Protein AF-A0AAF3J3J7-F1 (afdb_monomer)

Nearest PDB structures (foldseek):
  7wkk-assembly1_m  TM=9.388E-01  e=7.118E-08  Xenopus laevis
  7eye-assembly1_A  TM=9.135E-01  e=1.010E-07  Recombinant vesicular stomatitis Indiana virus rVSV-G/GFP
  7r5j-assembly1_D0  TM=8.425E-01  e=3.646E-07  Homo sapiens
  7woo-assembly1_C  TM=9.335E-01  e=5.036E-06  Saccharomyces cerevisiae
  8tj5-assembly1_0  TM=8.004E-01  e=3.548E-06  Saccharomyces cerevisiae

Solvent-accessible surface area (backbone atoms only — not comparable to full-atom values): 10214 Å² total; per-residue (Å²): 143,75,79,74,56,61,66,53,52,51,52,51,50,52,51,52,60,68,69,60,50,60,70,62,65,53,55,74,68,87,54,69,86,69,94,72,86,61,83,82,77,57,78,85,59,84,86,72,77,94,85,82,84,71,80,77,60,67,73,57,54,51,55,61,70,76,42,100,59,62,65,54,71,54,75,42,76,94,76,48,30,32,38,40,32,53,36,37,34,40,39,35,27,30,58,84,81,71,41,75,77,45,77,47,69,93,45,92,42,44,57,73,50,75,49,82,41,76,61,62,86,89,75,60,62,90,84,51,72,47,22,56,45,77,42,55,60,71,78,80,73,91,67,91,66,90,74,81,85,88,82,49,85,51,86,122

InterPro domains:
  IPR004870 Nucleoporin, Nup155-like [PTHR10350] (35-137)
  IPR014908 Nucleoporin, Nup133/Nup155-like, N-terminal [PF08801] (48-137)

Organism: NCBI:txid2138241

Radius of gyration: 24.31 Å; Cα contacts (8 Å, |Δi|>4): 155; chains: 1; bounding box: 52×39×72 Å

Mean predicted aligned error: 13.92 Å

Secondary structure (DSSP, 8-state):
--SSHHHHHHHHHHHHHHHT-HHHHHHTTSS-----S-TTTSTT--S-------PPPHHHHHHHHH----EEEEEEGGGTEEEEEETTEEEEEETTTTEEEEEE----SPEEEEEEEPPPTTTS-TT---EEEEEE-----S--------------

Foldseek 3Di:
DPPPVVVVVVVVVVVCVVVPPPPCVCPVPVDRPDPDDDPVRVPPDCPDDDPDDFDQDPVVVVVVVVDPFDKDWDDDVVVQKIWMFTQQKIWIARRVVNHDTDIDRPGDFGWDDKDKDADDPPPDDPQQGIWIDTDGPPPDPDDDDPDDDDTDGDRD

Sequence (156 aa):
MASSAIPSVSLQLEHLRETADLGTRMTQSGTVGVSGLGDRYYARGREFELLKTVPIPLELQQQMQQTRSRFEMGLFPEIAHAWVTIDCDIFMWNYETNDDLAYFDGIQNTIVKISLARPKTGVFQAHVHWVLVVATDAKSRSSLKPCSKLTWKMRL

pLDDT: mean 75.78, std 18.64, range [32.28, 95.94]

Structure (mmCIF, N/CA/C/O backbone):
data_AF-A0AAF3J3J7-F1
#
_entry.id   AF-A0AAF3J3J7-F1
#
loop_
_atom_site.group_PDB
_atom_site.id
_atom_site.type_symbol
_atom_site.label_atom_id
_atom_site.label_alt_id
_atom_site.label_comp_id
_atom_site.label_asym_id
_atom_site.label_entity_id
_atom_site.label_seq_id
_atom_site.pdbx_PDB_ins_code
_atom_site.Cartn_x
_atom_site.Cartn_y
_atom_site.Cartn_z
_atom_site.occupancy
_atom_site.B_iso_or_equiv
_atom_site.auth_seq_id
_atom_site.auth_comp_id
_atom_site.auth_asym_id
_atom_site.auth_atom_id
_atom_site.pdbx_PDB_model_num
ATOM 1 N N . MET A 1 1 ? 23.054 -9.551 -50.160 1.00 48.72 1 MET A N 1
ATOM 2 C CA . MET A 1 1 ? 23.905 -9.489 -48.948 1.00 48.72 1 MET A CA 1
ATOM 3 C C . MET A 1 1 ? 23.059 -9.414 -47.661 1.00 48.72 1 MET A C 1
ATOM 5 O O . MET A 1 1 ? 23.325 -8.577 -46.818 1.00 48.72 1 MET A O 1
ATOM 9 N N . ALA A 1 2 ? 22.045 -10.278 -47.483 1.00 51.66 2 ALA A N 1
ATOM 10 C CA . ALA A 1 2 ? 21.162 -10.256 -46.297 1.00 51.66 2 ALA A CA 1
ATOM 11 C C . ALA A 1 2 ? 21.160 -11.576 -45.490 1.00 51.66 2 ALA A C 1
ATOM 13 O O . ALA A 1 2 ? 20.534 -11.661 -44.442 1.00 51.66 2 ALA A O 1
ATOM 14 N N . SER A 1 3 ? 21.881 -12.609 -45.949 1.00 56.72 3 SER A N 1
ATOM 15 C CA . SER A 1 3 ? 21.816 -13.962 -45.367 1.00 56.72 3 SER A CA 1
ATOM 16 C C . SER A 1 3 ? 22.764 -14.200 -44.182 1.00 56.72 3 SER A C 1
ATOM 18 O O . SER A 1 3 ? 22.644 -15.217 -43.509 1.00 56.72 3 SER A O 1
ATOM 20 N N . SER A 1 4 ? 23.711 -13.291 -43.922 1.00 60.75 4 SER A N 1
ATOM 21 C CA . SER A 1 4 ? 24.746 -13.464 -42.885 1.00 60.75 4 SER A CA 1
ATOM 22 C C . SER A 1 4 ? 24.314 -12.988 -41.494 1.00 60.75 4 SER A C 1
ATOM 24 O O . SER A 1 4 ? 24.961 -13.334 -40.510 1.00 60.75 4 SER A O 1
ATOM 26 N N . ALA 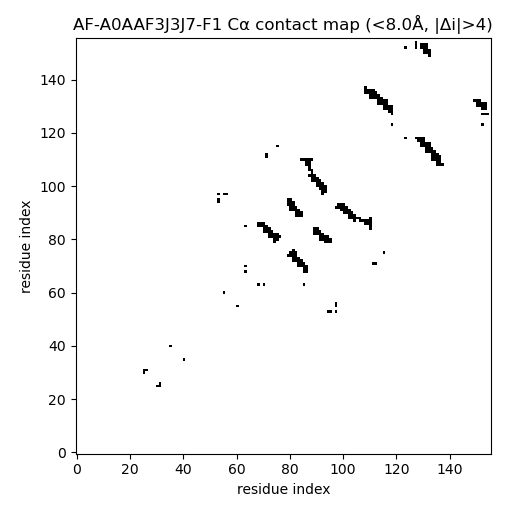A 1 5 ? 23.253 -12.182 -41.396 1.00 62.75 5 ALA A N 1
ATOM 27 C CA . ALA A 1 5 ? 22.834 -11.579 -40.131 1.00 62.75 5 ALA A CA 1
ATOM 28 C C . ALA A 1 5 ? 22.021 -12.547 -39.253 1.00 62.75 5 ALA A C 1
ATOM 30 O O . ALA A 1 5 ? 22.179 -12.542 -38.037 1.00 62.75 5 ALA A O 1
ATOM 31 N N . ILE A 1 6 ? 21.201 -13.414 -39.860 1.00 69.94 6 ILE A N 1
ATOM 32 C CA . ILE A 1 6 ? 20.319 -14.342 -39.132 1.00 69.94 6 ILE A CA 1
ATOM 33 C C . ILE A 1 6 ? 21.106 -15.326 -38.244 1.00 69.94 6 ILE A C 1
ATOM 35 O O . ILE A 1 6 ? 20.785 -15.392 -37.058 1.00 69.94 6 ILE A O 1
ATOM 39 N N . PRO A 1 7 ? 22.168 -16.008 -38.730 1.00 77.62 7 PRO A N 1
ATOM 40 C CA . PRO A 1 7 ? 22.952 -16.911 -37.882 1.00 77.62 7 PRO A CA 1
ATOM 41 C C . PRO A 1 7 ? 23.689 -16.183 -36.749 1.00 77.62 7 PRO A C 1
ATOM 43 O O . PRO A 1 7 ? 23.881 -16.732 -35.669 1.00 77.62 7 PRO A O 1
ATOM 46 N N . SER A 1 8 ? 24.092 -14.930 -36.978 1.00 78.00 8 SER A N 1
ATOM 47 C CA . SER A 1 8 ? 24.805 -14.137 -35.973 1.00 78.00 8 SER A CA 1
ATOM 48 C C . SER A 1 8 ? 23.876 -13.681 -34.845 1.00 78.00 8 SER A C 1
ATOM 50 O O . SER A 1 8 ? 24.265 -13.706 -33.681 1.00 78.00 8 SER A O 1
ATOM 52 N N . VAL A 1 9 ? 22.637 -13.302 -35.175 1.00 83.94 9 VAL A N 1
ATOM 53 C CA . VAL A 1 9 ? 21.621 -12.917 -34.185 1.00 83.94 9 VAL A CA 1
ATOM 54 C C . VAL A 1 9 ? 21.176 -14.122 -33.356 1.00 83.94 9 VAL A C 1
ATOM 56 O O . VAL A 1 9 ? 21.023 -13.990 -32.144 1.00 83.94 9 VAL A O 1
ATOM 59 N N . SER A 1 10 ? 21.009 -15.300 -33.968 1.00 80.12 10 SER A N 1
ATOM 60 C CA . SER A 1 10 ? 20.639 -16.515 -33.229 1.00 80.12 10 SER A CA 1
ATOM 61 C C . SER A 1 10 ? 21.721 -16.942 -32.239 1.00 80.12 10 SER A C 1
ATOM 63 O O . SER A 1 10 ? 21.397 -17.206 -31.085 1.00 80.12 10 SER A O 1
ATOM 65 N N . LEU A 1 11 ? 22.998 -16.908 -32.638 1.00 84.06 11 LEU A N 1
ATOM 66 C CA . LEU A 1 11 ? 24.116 -17.206 -31.733 1.00 84.06 11 LEU A CA 1
ATOM 67 C C . LEU A 1 11 ? 24.189 -16.214 -30.566 1.00 84.06 11 LEU A C 1
ATOM 69 O O . LEU A 1 11 ? 24.442 -16.597 -29.426 1.00 84.06 11 LEU A O 1
ATOM 73 N N . GLN A 1 12 ? 23.926 -14.934 -30.831 1.00 83.38 12 GLN A N 1
ATOM 74 C CA . GLN A 1 12 ? 23.914 -13.914 -29.788 1.00 83.38 12 GLN A CA 1
ATOM 75 C C . GLN A 1 12 ? 22.742 -14.103 -28.812 1.00 83.38 12 GLN A C 1
ATOM 77 O O . GLN A 1 12 ? 22.904 -13.888 -27.613 1.00 83.38 12 GLN A O 1
ATOM 82 N N . LEU A 1 13 ? 21.576 -14.543 -29.293 1.00 83.38 13 LEU A N 1
ATOM 83 C CA . LEU A 1 13 ? 20.420 -14.847 -28.447 1.00 83.38 13 LEU A CA 1
ATOM 84 C C . LEU A 1 13 ? 20.662 -16.084 -27.569 1.00 83.38 13 LEU A C 1
ATOM 86 O O . LEU A 1 13 ? 20.299 -16.079 -26.394 1.00 83.38 13 LEU A O 1
ATOM 90 N N . GLU A 1 14 ? 21.293 -17.122 -28.121 1.00 84.12 14 GLU A N 1
ATOM 91 C CA . GLU A 1 14 ? 21.693 -18.319 -27.373 1.00 84.12 14 GLU A CA 1
ATOM 92 C C . GLU A 1 14 ? 22.704 -17.965 -26.278 1.00 84.12 14 GLU A C 1
ATOM 94 O O . GLU A 1 14 ? 22.492 -18.311 -25.116 1.00 84.12 14 GLU A O 1
ATOM 99 N N . HIS A 1 15 ? 23.709 -17.149 -26.599 1.00 81.75 15 HIS A N 1
ATOM 100 C CA . HIS A 1 15 ? 24.672 -16.652 -25.617 1.00 81.75 15 HIS A CA 1
ATOM 101 C C . HIS A 1 15 ? 24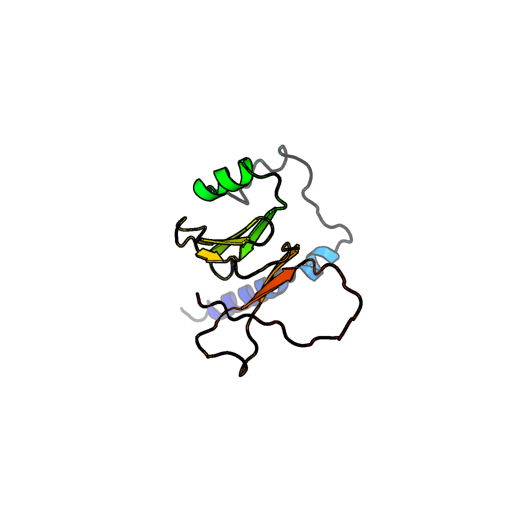.019 -15.814 -24.501 1.00 81.75 15 HIS A C 1
ATOM 103 O O . HIS A 1 15 ? 24.347 -15.960 -23.320 1.00 81.75 15 HIS A O 1
ATOM 109 N N . LEU A 1 16 ? 23.059 -14.946 -24.839 1.00 79.62 16 LEU A N 1
ATOM 110 C CA . LEU A 1 16 ? 22.303 -14.178 -23.841 1.00 79.62 16 LEU A CA 1
ATOM 111 C C . LEU A 1 16 ? 21.442 -15.082 -22.954 1.00 79.62 16 LEU A C 1
ATOM 113 O O . LEU A 1 16 ? 21.337 -14.844 -21.754 1.00 79.62 16 LEU A O 1
ATOM 117 N N . ARG A 1 17 ? 20.853 -16.142 -23.515 1.00 78.38 17 ARG A N 1
ATOM 118 C CA . ARG A 1 17 ? 20.072 -17.121 -22.751 1.00 78.38 17 ARG A CA 1
ATOM 119 C C . ARG A 1 17 ? 20.944 -17.901 -21.767 1.00 78.38 17 ARG A C 1
ATOM 121 O O . ARG A 1 17 ? 20.515 -18.126 -20.640 1.00 78.38 17 ARG A O 1
ATOM 128 N N . GLU A 1 18 ? 22.148 -18.287 -22.174 1.00 76.12 18 GLU A N 1
ATOM 129 C CA . GLU A 1 18 ? 23.106 -19.003 -21.322 1.00 76.12 18 GLU A CA 1
ATOM 130 C C . GLU A 1 18 ? 23.654 -18.122 -20.190 1.00 76.12 18 GLU A C 1
ATOM 132 O O . GLU A 1 18 ? 23.831 -18.584 -19.065 1.00 76.12 18 GLU A O 1
ATOM 137 N N . THR A 1 19 ? 23.878 -16.833 -20.455 1.00 70.25 19 THR A N 1
ATOM 138 C CA . THR A 1 19 ? 24.419 -15.884 -19.463 1.00 70.25 19 THR A CA 1
ATOM 139 C C . THR A 1 19 ? 23.368 -15.303 -18.508 1.00 70.25 19 THR A C 1
ATOM 141 O O . THR A 1 19 ? 23.736 -14.684 -17.499 1.00 70.25 19 THR A O 1
ATOM 144 N N . ALA A 1 20 ? 22.078 -15.518 -18.793 1.00 69.31 20 ALA A N 1
ATOM 145 C CA . ALA A 1 20 ? 20.947 -15.004 -18.020 1.00 69.31 20 ALA A CA 1
ATOM 146 C C . ALA A 1 20 ? 20.6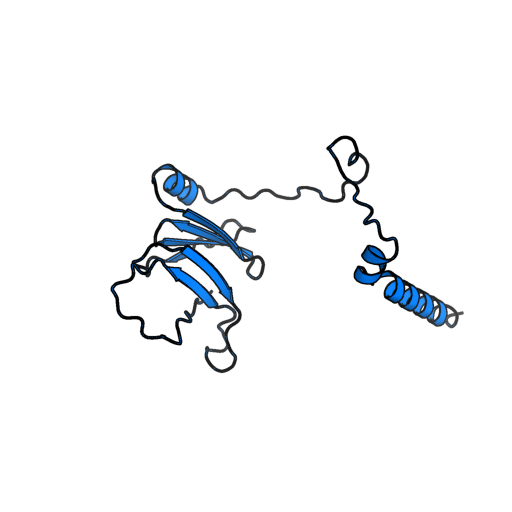15 -15.808 -16.749 1.00 69.31 20 ALA A C 1
ATOM 148 O O . ALA A 1 20 ? 19.884 -15.298 -15.898 1.00 69.31 20 ALA A O 1
ATOM 149 N N . ASP A 1 21 ? 21.125 -17.036 -16.587 1.00 77.44 21 ASP A N 1
ATOM 150 C CA . ASP A 1 21 ? 20.844 -17.829 -15.385 1.00 77.44 21 ASP A CA 1
ATOM 151 C C . ASP A 1 21 ? 21.633 -17.322 -14.168 1.00 77.44 21 ASP A C 1
ATOM 153 O O . ASP A 1 21 ? 22.793 -17.670 -13.926 1.00 77.44 21 ASP A O 1
ATOM 157 N N . LEU A 1 22 ? 20.969 -16.483 -13.376 1.00 72.31 22 LEU A N 1
ATOM 158 C CA . LEU A 1 22 ? 21.530 -15.893 -12.167 1.00 72.31 22 LEU A CA 1
ATOM 159 C C . LEU A 1 22 ? 21.837 -16.945 -11.087 1.00 72.31 22 LEU A C 1
ATOM 161 O O . LEU A 1 22 ? 22.796 -16.775 -10.334 1.00 72.31 22 LEU A O 1
ATOM 165 N N . GLY A 1 23 ? 21.067 -18.037 -11.021 1.00 71.50 23 GLY A N 1
ATOM 166 C CA . GLY A 1 23 ? 21.210 -19.070 -9.990 1.00 71.50 23 GLY A CA 1
ATOM 167 C C . GLY A 1 23 ? 22.525 -19.833 -10.116 1.00 71.50 23 GLY A C 1
ATOM 168 O O . GLY A 1 23 ? 23.286 -19.945 -9.152 1.00 71.50 23 GLY A O 1
ATOM 169 N N . THR A 1 24 ? 22.848 -20.288 -11.325 1.00 69.69 24 THR A N 1
ATOM 170 C CA . THR A 1 24 ? 24.135 -20.934 -11.615 1.00 69.69 24 THR A CA 1
ATOM 171 C C . THR A 1 24 ? 25.309 -19.969 -11.412 1.00 69.69 24 THR A C 1
ATOM 173 O O . THR A 1 24 ? 26.331 -20.343 -10.838 1.00 69.69 24 THR A O 1
ATOM 176 N N . ARG A 1 25 ? 25.159 -18.690 -11.784 1.00 67.44 25 ARG A N 1
ATOM 177 C CA . ARG A 1 25 ? 26.221 -17.678 -11.624 1.00 67.44 25 ARG A CA 1
ATOM 178 C C . ARG A 1 25 ? 26.513 -17.304 -10.174 1.00 67.44 25 ARG A C 1
ATOM 180 O O . ARG A 1 25 ? 27.666 -17.048 -9.842 1.00 67.44 25 ARG A O 1
ATOM 187 N N . MET A 1 26 ? 25.501 -17.281 -9.311 1.00 63.44 26 MET A N 1
ATOM 188 C CA . MET A 1 26 ? 25.698 -17.024 -7.880 1.00 63.44 26 MET A CA 1
ATOM 189 C C . MET A 1 26 ? 26.353 -18.206 -7.153 1.00 63.44 26 MET A C 1
ATOM 191 O O . MET A 1 26 ? 26.972 -18.011 -6.110 1.00 63.44 26 MET A O 1
ATOM 195 N N . THR A 1 27 ? 26.231 -19.423 -7.689 1.00 65.94 27 THR A N 1
ATOM 196 C CA . THR A 1 27 ? 26.669 -20.660 -7.022 1.00 65.94 27 THR A CA 1
ATOM 197 C C . THR A 1 27 ? 27.990 -21.224 -7.560 1.00 65.94 27 THR A C 1
ATOM 199 O O . THR A 1 27 ? 28.677 -21.936 -6.829 1.00 65.94 27 THR A O 1
ATOM 202 N N . GLN A 1 28 ? 28.403 -20.871 -8.786 1.00 56.75 28 GLN A N 1
ATOM 203 C CA . GLN A 1 28 ? 29.537 -21.494 -9.493 1.00 56.75 28 GLN A CA 1
ATOM 204 C C . GLN A 1 28 ? 30.937 -21.274 -8.893 1.00 56.75 28 GLN A C 1
ATOM 206 O O . GLN A 1 28 ? 31.872 -21.933 -9.337 1.00 56.75 28 GLN A O 1
ATOM 211 N N . SER A 1 29 ? 31.114 -20.414 -7.884 1.00 54.09 29 SER A N 1
ATOM 212 C CA . SER A 1 29 ? 32.441 -20.183 -7.285 1.00 54.09 29 SER A CA 1
ATOM 213 C C . SER A 1 29 ? 32.501 -20.329 -5.762 1.00 54.09 29 SER A C 1
ATOM 215 O O . SER A 1 29 ? 33.529 -20.000 -5.175 1.00 54.09 29 SER A O 1
ATOM 217 N N . GLY A 1 30 ? 31.434 -20.778 -5.085 1.00 51.56 30 GLY A N 1
ATOM 218 C CA . GLY A 1 30 ? 31.408 -20.894 -3.612 1.00 51.56 30 GLY A CA 1
ATOM 219 C C . GLY A 1 30 ? 31.582 -19.568 -2.845 1.00 51.56 30 GLY A C 1
ATOM 220 O O . GLY A 1 30 ? 31.467 -19.532 -1.624 1.00 51.56 30 GLY A O 1
ATOM 221 N N . THR A 1 31 ? 31.815 -18.471 -3.559 1.00 53.81 31 THR A N 1
ATOM 222 C CA . THR A 1 31 ? 31.895 -17.099 -3.084 1.00 53.81 31 THR A CA 1
ATOM 223 C C . THR A 1 31 ? 30.931 -16.266 -3.914 1.00 53.81 31 THR A C 1
ATOM 225 O O . THR A 1 31 ? 31.113 -16.062 -5.113 1.00 53.81 31 THR A O 1
ATOM 228 N N . VAL A 1 32 ? 29.883 -15.763 -3.267 1.00 54.50 32 VAL A N 1
ATOM 229 C CA . VAL A 1 32 ? 29.138 -14.622 -3.796 1.00 54.50 32 VAL A CA 1
ATOM 230 C C . VAL A 1 32 ? 30.083 -13.428 -3.756 1.00 54.50 32 VAL A C 1
ATOM 232 O O . VAL A 1 32 ? 30.535 -13.029 -2.683 1.00 54.50 32 VAL A O 1
ATOM 235 N N . GLY A 1 33 ? 30.416 -12.878 -4.922 1.00 55.72 33 GLY A N 1
ATOM 236 C CA . GLY A 1 33 ? 31.081 -11.586 -5.010 1.00 55.72 33 GLY A CA 1
ATOM 237 C C . GLY A 1 33 ? 30.137 -10.524 -4.462 1.00 55.72 33 GLY A C 1
ATOM 238 O O . GLY A 1 33 ? 29.315 -9.988 -5.195 1.00 55.72 33 GLY A O 1
ATOM 239 N N . VAL A 1 34 ? 30.203 -10.264 -3.159 1.00 54.78 34 VAL A N 1
ATOM 240 C CA . VAL A 1 34 ? 29.488 -9.146 -2.553 1.00 54.78 34 VAL A CA 1
ATOM 241 C C . VAL A 1 34 ? 30.339 -7.911 -2.794 1.00 54.78 34 VAL A C 1
ATOM 243 O O . VAL A 1 34 ? 31.379 -7.724 -2.165 1.00 54.78 34 VAL A O 1
ATOM 246 N N . SER A 1 35 ? 29.904 -7.048 -3.702 1.00 56.62 35 SER A N 1
ATOM 247 C CA . SER A 1 35 ? 30.352 -5.661 -3.731 1.00 56.62 35 SER A CA 1
ATOM 248 C C . SER A 1 35 ? 29.749 -4.936 -2.518 1.00 56.62 35 SER A C 1
ATOM 250 O O . SER A 1 35 ? 28.671 -4.360 -2.580 1.00 56.62 35 SER A O 1
ATOM 252 N N . GLY A 1 36 ? 30.425 -5.029 -1.373 1.00 50.41 36 GLY A N 1
ATOM 253 C CA . GLY A 1 36 ? 30.168 -4.270 -0.143 1.00 50.41 36 GLY A CA 1
ATOM 254 C C . GLY A 1 36 ? 31.525 -3.862 0.440 1.00 50.41 36 GLY A C 1
ATOM 255 O O . GLY A 1 36 ? 32.496 -4.588 0.291 1.00 50.41 36 GLY A O 1
ATOM 256 N N . LEU A 1 37 ? 31.735 -2.714 1.073 1.00 49.09 37 LEU A N 1
ATOM 257 C CA . LEU A 1 37 ? 30.909 -2.049 2.068 1.00 49.09 37 LEU A CA 1
ATOM 258 C C . LEU A 1 37 ? 31.268 -0.550 2.079 1.00 49.09 37 LEU A C 1
ATOM 260 O O . LEU A 1 37 ? 32.411 -0.187 2.357 1.00 49.09 37 LEU A O 1
ATOM 264 N N . GLY A 1 38 ? 30.289 0.319 1.824 1.00 52.34 38 GLY A N 1
ATOM 265 C CA . GLY A 1 38 ? 30.374 1.753 2.118 1.00 52.34 38 GLY A CA 1
ATOM 266 C C . GLY A 1 38 ? 30.493 2.693 0.914 1.00 52.34 38 GLY A C 1
ATOM 267 O O . GLY A 1 38 ? 30.988 2.335 -0.157 1.00 52.34 38 GLY A O 1
ATOM 268 N N . ASP A 1 39 ? 30.075 3.940 1.145 1.00 55.03 39 ASP A N 1
ATOM 269 C CA . ASP A 1 39 ? 29.944 5.030 0.162 1.00 55.03 39 ASP A CA 1
ATOM 270 C C . ASP A 1 39 ? 31.223 5.347 -0.633 1.00 55.03 39 ASP A C 1
ATOM 272 O O . ASP A 1 39 ? 31.169 5.989 -1.679 1.00 55.03 39 ASP A O 1
ATOM 276 N N . ARG A 1 40 ? 32.392 4.877 -0.179 1.00 53.03 40 ARG A N 1
ATOM 277 C CA . ARG A 1 40 ? 33.673 5.073 -0.876 1.00 53.03 40 ARG A CA 1
ATOM 278 C C . ARG A 1 40 ? 33.854 4.204 -2.122 1.00 53.03 40 ARG A C 1
ATOM 280 O O . ARG A 1 40 ? 34.649 4.582 -2.977 1.00 53.03 40 ARG A O 1
ATOM 287 N N . TYR A 1 41 ? 33.144 3.082 -2.248 1.00 51.25 41 TYR A N 1
ATOM 288 C CA . TYR A 1 41 ? 33.349 2.123 -3.347 1.00 51.25 41 TYR A CA 1
ATOM 289 C C . TYR A 1 41 ? 32.202 2.081 -4.373 1.00 51.25 41 TYR A C 1
ATOM 291 O O . TYR A 1 41 ? 32.375 1.497 -5.437 1.00 51.25 41 TYR A O 1
ATOM 299 N N . TYR A 1 42 ? 31.085 2.779 -4.124 1.00 55.41 42 TYR A N 1
ATOM 300 C CA . TYR A 1 42 ? 30.014 3.019 -5.113 1.00 55.41 42 TYR A CA 1
ATOM 301 C C . TYR A 1 42 ? 30.293 4.215 -6.041 1.00 55.41 42 TYR A C 1
ATOM 303 O O . TYR A 1 42 ? 29.520 4.528 -6.948 1.00 55.41 42 TYR A O 1
ATOM 311 N N . ALA A 1 43 ? 31.417 4.903 -5.845 1.00 51.81 43 ALA A N 1
ATOM 312 C CA . ALA A 1 43 ? 31.756 6.130 -6.550 1.00 51.81 43 ALA A CA 1
ATOM 313 C C . ALA A 1 43 ? 32.296 5.882 -7.970 1.00 51.81 43 ALA A C 1
ATOM 315 O O . ALA A 1 43 ? 33.393 6.341 -8.278 1.00 51.81 43 ALA A O 1
ATOM 316 N N . ARG A 1 44 ? 31.562 5.159 -8.834 1.00 50.34 44 ARG A N 1
ATOM 317 C CA . ARG A 1 44 ? 31.679 5.259 -10.312 1.00 50.34 44 ARG A CA 1
ATOM 318 C C . ARG A 1 44 ? 30.673 4.438 -11.129 1.00 50.34 44 ARG A C 1
ATOM 320 O O . ARG A 1 44 ? 30.940 4.107 -12.278 1.00 50.34 44 ARG A O 1
ATOM 327 N N . GLY A 1 45 ? 29.488 4.185 -10.593 1.00 54.78 45 GLY A N 1
ATOM 328 C CA . GLY A 1 45 ? 28.345 3.760 -11.394 1.00 54.78 45 GLY A CA 1
ATOM 329 C C . GLY A 1 45 ? 27.092 4.233 -10.689 1.00 54.78 45 GLY A C 1
ATOM 330 O O . GLY A 1 45 ? 26.789 3.740 -9.610 1.00 54.78 45 GLY A O 1
ATOM 331 N N . ARG A 1 46 ? 26.384 5.228 -11.234 1.00 58.75 46 ARG A N 1
ATOM 332 C CA . ARG A 1 46 ? 25.029 5.519 -10.750 1.00 58.75 46 ARG A CA 1
ATOM 333 C C . ARG A 1 46 ? 24.143 4.363 -11.210 1.00 58.75 46 ARG A C 1
ATOM 335 O O . ARG A 1 46 ? 23.556 4.436 -12.279 1.00 58.75 46 ARG A O 1
ATOM 342 N N . GLU A 1 47 ? 24.122 3.272 -10.453 1.00 69.44 47 GLU A N 1
ATOM 343 C CA . GLU A 1 47 ? 23.222 2.143 -10.724 1.00 69.44 47 GLU A CA 1
ATOM 344 C C . GLU A 1 47 ? 21.766 2.531 -10.438 1.00 69.44 47 GLU A C 1
ATOM 346 O O . GLU A 1 47 ? 20.851 2.038 -11.091 1.00 69.44 47 GLU A O 1
ATOM 351 N N . PHE A 1 48 ? 21.560 3.491 -9.530 1.00 71.31 48 PHE A N 1
ATOM 352 C CA . PHE A 1 48 ? 20.265 4.085 -9.233 1.00 71.31 48 PHE A CA 1
ATOM 353 C C . PHE A 1 48 ? 20.384 5.607 -9.149 1.00 71.31 48 PHE A C 1
ATOM 355 O O . PHE A 1 48 ? 21.347 6.146 -8.599 1.00 71.31 48 PHE A O 1
ATOM 362 N N . GLU A 1 49 ? 19.384 6.302 -9.681 1.00 79.69 49 GLU A N 1
ATOM 363 C CA . GLU A 1 49 ? 19.227 7.747 -9.563 1.00 79.69 49 GLU A CA 1
ATOM 364 C C . GLU A 1 49 ? 17.858 8.044 -8.951 1.00 79.69 49 GLU A C 1
ATOM 366 O O . GLU A 1 49 ? 16.843 7.479 -9.363 1.00 79.69 49 GLU A O 1
ATOM 371 N N . LEU A 1 50 ? 17.825 8.914 -7.938 1.00 84.31 50 LEU A N 1
ATOM 372 C CA . LEU A 1 50 ? 16.570 9.382 -7.362 1.00 84.31 50 LEU A CA 1
ATOM 373 C C . LEU A 1 50 ? 15.898 10.327 -8.360 1.00 84.31 50 LEU A C 1
ATOM 375 O O . LEU A 1 50 ? 16.311 11.474 -8.504 1.00 84.31 50 LEU A O 1
ATOM 379 N N . LEU A 1 51 ? 14.856 9.842 -9.033 1.00 88.31 51 LEU A N 1
ATOM 380 C CA . LEU A 1 51 ? 14.139 10.632 -10.037 1.00 88.31 51 LEU A CA 1
ATOM 381 C C . LEU A 1 51 ? 13.065 11.537 -9.426 1.00 88.31 51 LEU A C 1
ATOM 383 O O . LEU A 1 51 ? 12.869 12.660 -9.885 1.00 88.31 51 LEU A O 1
ATOM 387 N N . LYS A 1 52 ? 12.336 11.051 -8.414 1.00 86.06 52 LYS A N 1
ATOM 388 C CA . LYS A 1 52 ? 11.178 11.754 -7.852 1.00 86.06 52 LYS A CA 1
ATOM 389 C C . LYS A 1 52 ? 10.967 11.392 -6.387 1.00 86.06 52 LYS A C 1
ATOM 391 O O . LYS A 1 52 ? 11.032 10.223 -6.019 1.00 86.06 52 LYS A O 1
ATOM 396 N N . THR A 1 53 ? 10.621 12.400 -5.594 1.00 89.56 53 THR A N 1
ATOM 397 C CA . THR A 1 53 ? 10.129 12.248 -4.222 1.00 89.56 53 THR A CA 1
ATOM 398 C C . THR A 1 53 ? 8.738 12.855 -4.159 1.00 89.56 53 THR A C 1
ATOM 400 O O . THR A 1 53 ? 8.564 14.023 -4.504 1.00 89.56 53 THR A O 1
ATOM 403 N N . VAL A 1 54 ? 7.749 12.074 -3.732 1.00 88.81 54 VAL A N 1
ATOM 404 C CA . VAL A 1 54 ? 6.374 12.550 -3.547 1.00 88.81 54 VAL A CA 1
ATOM 405 C C . VAL A 1 54 ? 6.065 12.563 -2.053 1.00 88.81 54 VAL A C 1
ATOM 407 O O . VAL A 1 54 ? 6.188 11.516 -1.415 1.00 88.81 54 VAL A O 1
ATOM 410 N N . PRO A 1 55 ? 5.711 13.722 -1.469 1.00 89.69 55 PRO A N 1
ATOM 411 C CA . PRO A 1 55 ? 5.345 13.784 -0.064 1.00 89.69 55 PRO A CA 1
ATOM 412 C C . PRO A 1 55 ? 3.977 13.134 0.173 1.00 89.69 55 PRO A C 1
ATOM 414 O O . PRO A 1 55 ? 3.112 13.115 -0.701 1.00 89.69 55 PRO A O 1
ATOM 417 N N . ILE A 1 56 ? 3.766 12.634 1.389 1.00 88.44 56 ILE A N 1
ATOM 418 C CA . ILE A 1 56 ? 2.440 12.205 1.853 1.00 88.44 56 ILE A CA 1
ATOM 419 C C . ILE A 1 56 ? 1.521 13.444 1.889 1.00 88.44 56 ILE A C 1
ATOM 421 O O . ILE A 1 56 ? 2.008 14.500 2.307 1.00 88.44 56 ILE A O 1
ATOM 425 N N . PRO A 1 57 ? 0.237 13.345 1.493 1.00 89.25 57 PRO A N 1
ATOM 426 C CA . PRO A 1 57 ? -0.726 14.444 1.598 1.00 89.25 57 PRO A CA 1
ATOM 427 C C . PRO A 1 57 ? -0.719 15.111 2.981 1.00 89.25 57 PRO A C 1
ATOM 429 O O . PRO A 1 57 ? -0.612 14.436 4.012 1.00 89.25 57 PRO A O 1
ATOM 432 N N . LEU A 1 58 ? -0.790 16.444 3.010 1.00 87.44 58 LEU A N 1
ATOM 433 C CA . LEU A 1 58 ? -0.593 17.234 4.231 1.00 87.44 58 LEU A CA 1
ATOM 434 C C . LEU A 1 58 ? -1.671 16.941 5.282 1.00 87.44 58 LEU A C 1
ATOM 436 O O . LEU A 1 58 ? -1.383 16.916 6.478 1.00 87.44 58 LEU A O 1
ATOM 440 N N . GLU A 1 59 ? -2.888 16.670 4.828 1.00 84.06 59 GLU A N 1
ATOM 441 C CA . GLU A 1 59 ? -4.046 16.313 5.644 1.00 84.06 59 GLU A CA 1
ATOM 442 C C . GLU A 1 59 ? -3.744 15.065 6.485 1.00 84.06 59 GLU A C 1
ATOM 444 O O . GLU A 1 59 ? -3.972 15.044 7.696 1.00 84.06 59 GLU A O 1
ATOM 449 N N . LEU A 1 60 ? -3.123 14.056 5.866 1.00 86.00 60 LEU A N 1
ATOM 450 C CA . LEU A 1 60 ? -2.719 12.826 6.544 1.00 86.00 60 LEU A CA 1
ATOM 451 C C . LEU A 1 60 ? -1.532 13.061 7.475 1.00 86.00 60 LEU A C 1
ATOM 453 O O . LEU A 1 60 ? -1.517 12.540 8.589 1.00 86.00 60 LEU A O 1
ATOM 457 N N . GLN A 1 61 ? -0.555 13.878 7.062 1.00 87.00 61 GLN A N 1
ATOM 458 C CA . GLN A 1 61 ? 0.587 14.208 7.920 1.00 87.00 61 GLN A CA 1
ATOM 459 C C . GLN A 1 61 ? 0.140 14.838 9.242 1.00 87.00 61 GLN A C 1
ATOM 461 O O . GLN A 1 61 ? 0.664 14.483 10.297 1.00 87.00 61 GLN A O 1
ATOM 466 N N . GLN A 1 62 ? -0.839 15.744 9.202 1.00 84.81 62 GLN A N 1
ATOM 467 C CA . GLN A 1 62 ? -1.379 16.378 10.404 1.00 84.81 62 GLN A CA 1
ATOM 468 C C . GLN A 1 62 ? -2.079 15.360 11.308 1.00 84.81 62 GLN A C 1
ATOM 470 O O . GLN A 1 62 ? -1.803 15.324 12.508 1.00 84.81 62 GLN A O 1
ATOM 475 N N . GLN A 1 63 ? -2.916 14.487 10.743 1.00 81.00 63 GLN A N 1
ATOM 476 C CA . GLN A 1 63 ? -3.631 13.463 11.509 1.00 81.00 63 GLN A CA 1
ATOM 477 C C . GLN A 1 63 ? -2.671 12.459 12.172 1.00 81.00 63 GLN A C 1
ATOM 479 O O . GLN A 1 63 ? -2.848 12.098 13.340 1.00 81.00 63 GLN A O 1
ATOM 484 N N . MET A 1 64 ? -1.604 12.075 11.463 1.00 83.06 64 MET A N 1
ATOM 485 C CA . MET A 1 64 ? -0.525 11.230 11.987 1.00 83.06 64 MET A CA 1
ATOM 486 C C . MET A 1 64 ? 0.267 11.905 13.118 1.00 83.06 64 MET A C 1
ATOM 488 O O . MET A 1 64 ? 0.723 11.223 14.031 1.00 83.06 64 MET A O 1
ATOM 492 N N . GLN A 1 65 ? 0.444 13.231 13.079 1.00 81.69 65 GLN A N 1
ATOM 493 C CA . GLN A 1 65 ? 1.169 13.982 14.115 1.00 81.69 65 GLN A CA 1
ATOM 494 C C . GLN A 1 65 ? 0.323 14.257 15.362 1.00 81.69 65 GLN A C 1
ATOM 496 O O . GLN A 1 65 ? 0.855 14.310 16.471 1.00 81.69 65 GLN A O 1
ATOM 501 N N . GLN A 1 66 ? -0.982 14.463 15.191 1.00 70.44 66 GLN A N 1
ATOM 502 C CA . GLN A 1 66 ? -1.888 14.831 16.281 1.00 70.44 66 GLN A CA 1
ATOM 503 C C . GLN A 1 66 ? -2.271 13.644 17.172 1.00 70.44 66 GLN A C 1
ATOM 505 O O . GLN A 1 66 ? -2.623 13.843 18.337 1.00 70.44 66 GLN A O 1
ATOM 510 N N . THR A 1 67 ? -2.178 12.414 16.662 1.00 61.91 67 THR A N 1
ATOM 511 C CA . THR A 1 67 ? -2.781 11.245 17.311 1.00 61.91 67 THR A CA 1
ATOM 512 C C . THR A 1 67 ? -1.718 10.242 17.760 1.00 61.91 67 THR A C 1
ATOM 514 O O . THR A 1 67 ? -0.872 9.826 16.976 1.00 61.91 67 THR A O 1
ATOM 517 N N . ARG A 1 68 ? -1.766 9.789 19.025 1.00 62.78 68 ARG A N 1
ATOM 518 C CA . ARG A 1 68 ? -0.976 8.637 19.521 1.00 62.78 68 ARG A CA 1
ATOM 519 C C . ARG A 1 68 ? -1.595 7.311 19.052 1.00 62.78 68 ARG A C 1
ATOM 521 O O . ARG A 1 68 ? -1.850 6.424 19.864 1.00 62.78 68 ARG A O 1
ATOM 528 N N . SER A 1 69 ? -1.884 7.216 17.763 1.00 70.56 69 SER A N 1
ATOM 529 C CA . SER A 1 69 ? -2.533 6.062 17.146 1.00 70.56 69 SER A CA 1
ATOM 530 C C . SER A 1 69 ? -1.512 5.073 16.623 1.00 70.56 69 SER A C 1
ATOM 532 O O . SER A 1 69 ? -0.375 5.430 16.296 1.00 70.56 69 SER A O 1
ATOM 534 N N . ARG A 1 70 ? -1.925 3.811 16.508 1.00 80.12 70 ARG A N 1
ATOM 535 C CA . ARG A 1 70 ? -1.134 2.828 15.775 1.00 80.12 70 ARG A CA 1
ATOM 536 C C . ARG A 1 70 ? -1.387 3.058 14.291 1.00 80.12 70 ARG A C 1
ATOM 538 O O . ARG A 1 70 ? -2.525 2.962 13.844 1.00 80.12 70 ARG A O 1
ATOM 545 N N . PHE A 1 71 ? -0.329 3.339 13.538 1.00 85.75 71 PHE A N 1
ATOM 546 C CA . PHE A 1 71 ? -0.415 3.461 12.089 1.00 85.75 71 PHE A CA 1
ATOM 547 C C . PHE A 1 71 ? 0.516 2.477 11.388 1.00 85.75 71 PHE A C 1
ATOM 549 O O . PHE A 1 71 ? 1.617 2.184 11.850 1.00 85.75 71 PHE A O 1
ATOM 556 N N . GLU A 1 72 ? 0.052 1.968 10.256 1.00 90.44 72 GLU A N 1
ATOM 557 C CA . GLU A 1 72 ? 0.840 1.194 9.299 1.00 90.44 72 GLU A CA 1
ATOM 558 C C . GLU A 1 72 ? 0.639 1.815 7.924 1.00 90.44 72 GLU A C 1
ATOM 560 O O . GLU A 1 72 ? -0.452 2.293 7.611 1.00 90.44 72 GLU A O 1
ATOM 565 N N . MET A 1 73 ? 1.677 1.798 7.100 1.00 92.75 73 MET A N 1
ATOM 566 C CA . MET A 1 73 ? 1.647 2.365 5.758 1.00 92.75 73 MET A CA 1
ATOM 567 C C . MET A 1 73 ? 2.381 1.463 4.780 1.00 92.75 73 MET A C 1
ATOM 569 O O . MET A 1 73 ? 3.248 0.673 5.165 1.00 92.75 73 MET A O 1
ATOM 573 N N . GLY A 1 74 ? 2.057 1.603 3.505 1.00 94.25 74 GLY A N 1
ATOM 574 C CA . GLY A 1 74 ? 2.703 0.840 2.455 1.00 94.25 74 GLY A CA 1
ATOM 575 C C . GLY A 1 74 ? 2.277 1.290 1.071 1.00 94.25 74 GLY A C 1
ATOM 576 O O . GLY A 1 74 ? 1.592 2.296 0.893 1.00 94.25 74 GLY A O 1
ATOM 577 N N . LEU A 1 75 ? 2.718 0.519 0.084 1.00 95.25 75 LEU A N 1
ATOM 578 C CA . LEU A 1 75 ? 2.439 0.760 -1.322 1.00 95.25 75 LEU A CA 1
ATOM 579 C C . LEU A 1 75 ? 1.745 -0.457 -1.923 1.00 95.25 75 LEU A C 1
ATOM 581 O O . LEU A 1 75 ? 2.017 -1.594 -1.534 1.00 95.25 75 LEU A O 1
ATOM 585 N N . PHE A 1 76 ? 0.903 -0.194 -2.912 1.00 95.94 76 PHE A N 1
ATOM 586 C CA . PHE A 1 76 ? 0.401 -1.162 -3.876 1.00 95.94 76 PHE A CA 1
ATOM 587 C C . PHE A 1 76 ? 0.858 -0.731 -5.273 1.00 95.94 76 PHE A C 1
ATOM 589 O O . PHE A 1 76 ? 0.111 -0.054 -5.991 1.00 95.94 76 PHE A O 1
ATOM 596 N N . PRO A 1 77 ? 2.102 -1.079 -5.661 1.00 93.31 77 PRO A N 1
ATOM 597 C CA . PRO A 1 77 ? 2.661 -0.693 -6.953 1.00 93.31 77 PRO A CA 1
ATOM 598 C C . PRO A 1 77 ? 1.821 -1.179 -8.137 1.00 93.31 77 PRO A C 1
ATOM 600 O O . PRO A 1 77 ? 1.798 -0.538 -9.180 1.00 93.31 77 PRO A O 1
ATOM 603 N N . GLU A 1 78 ? 1.087 -2.282 -7.978 1.00 92.56 78 GLU A N 1
ATOM 604 C CA . GLU A 1 78 ? 0.237 -2.869 -9.018 1.00 92.56 78 GLU A CA 1
ATOM 605 C C . GLU A 1 78 ? -0.927 -1.967 -9.439 1.00 92.56 78 GLU A C 1
ATOM 607 O O . GLU A 1 78 ? -1.483 -2.155 -10.521 1.00 92.56 78 GLU A O 1
ATOM 612 N N . ILE A 1 79 ? -1.303 -1.013 -8.586 1.00 93.69 79 ILE A N 1
ATOM 613 C CA . ILE A 1 79 ? -2.352 -0.026 -8.855 1.00 93.69 79 ILE A CA 1
ATOM 614 C C . ILE A 1 79 ? -1.841 1.413 -8.742 1.00 93.69 79 ILE A C 1
ATOM 616 O O . ILE A 1 79 ? -2.650 2.323 -8.826 1.00 93.69 79 ILE A O 1
ATOM 620 N N . ALA A 1 80 ? -0.537 1.637 -8.546 1.00 94.81 80 ALA A N 1
ATOM 621 C CA . ALA A 1 80 ? 0.056 2.962 -8.319 1.00 94.81 80 ALA A CA 1
ATOM 622 C C . ALA A 1 80 ? -0.523 3.737 -7.111 1.00 94.81 80 ALA A C 1
ATOM 624 O O . ALA A 1 80 ? -0.537 4.968 -7.091 1.00 94.81 80 ALA A O 1
ATOM 625 N N . HIS A 1 81 ? -0.985 3.023 -6.078 1.00 94.69 81 HIS A N 1
ATOM 626 C CA . HIS A 1 81 ? -1.542 3.643 -4.872 1.00 94.69 81 HIS A CA 1
ATOM 627 C C . HIS A 1 81 ? -0.670 3.416 -3.642 1.00 94.69 81 HIS A C 1
ATOM 629 O O . HIS A 1 81 ? -0.055 2.363 -3.461 1.00 94.69 81 HIS A O 1
ATOM 635 N N . ALA A 1 82 ? -0.638 4.418 -2.774 1.00 95.81 82 ALA A N 1
ATOM 636 C CA . ALA A 1 82 ? -0.097 4.342 -1.430 1.00 95.81 82 ALA A CA 1
ATOM 637 C C . ALA A 1 82 ? -1.254 4.281 -0.443 1.00 95.81 82 ALA A 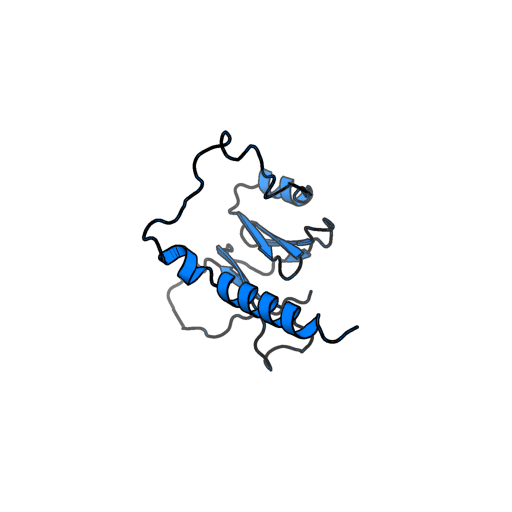C 1
ATOM 639 O O . ALA A 1 82 ? -2.338 4.795 -0.713 1.00 95.81 82 ALA A O 1
ATOM 640 N N . TRP A 1 83 ? -1.026 3.648 0.699 1.00 94.94 83 TRP A N 1
ATOM 641 C CA . TRP A 1 83 ? -2.028 3.530 1.744 1.00 94.94 83 TRP A CA 1
ATOM 642 C C . TRP A 1 83 ? -1.425 3.814 3.112 1.00 94.94 83 TRP A C 1
ATOM 644 O O . TRP A 1 83 ? -0.248 3.545 3.373 1.00 94.94 83 TRP A O 1
ATOM 654 N N . VAL A 1 84 ? -2.263 4.329 4.002 1.00 93.81 84 VAL A N 1
ATOM 655 C CA . VAL A 1 84 ? -1.984 4.438 5.429 1.00 93.81 84 VAL A CA 1
ATOM 656 C C . VAL A 1 84 ? -3.219 4.013 6.204 1.00 93.81 84 VAL A C 1
ATOM 658 O O . VAL A 1 84 ? -4.354 4.253 5.803 1.00 93.81 84 VAL A O 1
ATOM 661 N N . THR A 1 85 ? -2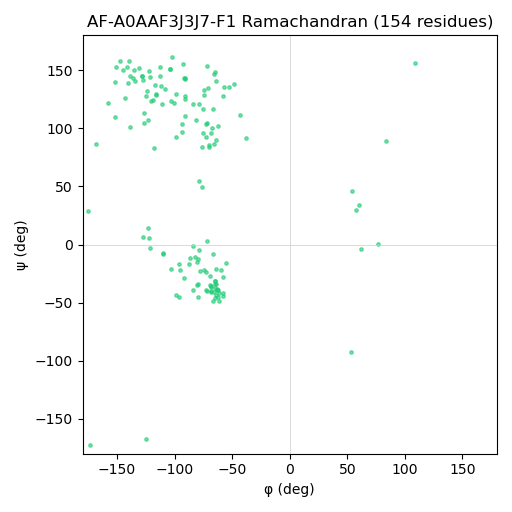.981 3.343 7.317 1.00 92.44 85 THR A N 1
ATOM 662 C CA . THR A 1 85 ? -4.003 2.979 8.289 1.00 92.44 85 THR A CA 1
ATOM 663 C C . THR A 1 85 ? -3.762 3.764 9.553 1.00 92.44 85 THR A C 1
ATOM 665 O O . THR A 1 85 ? -2.614 3.882 9.977 1.00 92.44 85 THR A O 1
ATOM 668 N N . ILE A 1 86 ? -4.819 4.296 10.149 1.00 90.81 86 ILE A N 1
ATOM 669 C CA . ILE A 1 86 ? -4.759 4.981 11.439 1.00 90.81 86 ILE A CA 1
ATOM 670 C C . ILE A 1 86 ? -5.807 4.308 12.316 1.00 90.81 86 ILE A C 1
ATOM 672 O O . ILE A 1 86 ? -7.001 4.485 12.112 1.00 90.81 86 ILE A O 1
ATOM 676 N N . ASP A 1 87 ? -5.350 3.468 13.244 1.00 88.44 87 ASP A N 1
ATOM 677 C CA . ASP A 1 87 ? -6.179 2.566 14.045 1.00 88.44 87 ASP A CA 1
ATOM 678 C C . ASP A 1 87 ? -7.101 1.669 13.201 1.00 88.44 87 ASP A C 1
ATOM 680 O O . ASP A 1 87 ? -6.688 0.575 12.817 1.00 88.44 87 ASP A O 1
ATOM 684 N N . CYS A 1 88 ? -8.339 2.088 12.941 1.00 90.12 88 CYS A N 1
ATOM 685 C CA . CYS A 1 88 ? -9.335 1.361 12.150 1.00 90.12 88 CYS A CA 1
ATOM 686 C C . CYS A 1 88 ? -9.642 1.994 10.786 1.00 90.12 88 CYS A C 1
ATOM 688 O O . CYS A 1 88 ? -10.309 1.362 9.966 1.00 90.12 88 CYS A O 1
ATOM 690 N N . ASP A 1 89 ? -9.128 3.193 10.532 1.00 90.81 89 ASP A N 1
ATOM 691 C CA . ASP A 1 89 ? -9.398 3.941 9.312 1.00 90.81 89 ASP A CA 1
ATOM 692 C C . ASP A 1 89 ? -8.351 3.633 8.248 1.00 90.81 89 ASP A C 1
ATOM 694 O O . ASP A 1 89 ? -7.163 3.468 8.548 1.00 90.81 89 ASP A O 1
ATOM 698 N N . ILE A 1 90 ? -8.786 3.572 6.992 1.00 93.38 90 ILE A N 1
ATOM 699 C CA . ILE A 1 90 ? -7.923 3.357 5.832 1.00 93.38 90 ILE A CA 1
ATOM 700 C C . ILE A 1 90 ? -7.975 4.595 4.951 1.00 93.38 90 ILE A C 1
ATOM 702 O O . ILE A 1 90 ? -9.046 5.029 4.530 1.00 93.38 90 ILE A O 1
ATOM 706 N N . PHE A 1 91 ? -6.799 5.096 4.606 1.00 93.44 91 PHE A N 1
ATOM 707 C CA . PHE A 1 91 ? -6.608 6.129 3.604 1.00 93.44 91 PHE A CA 1
ATOM 708 C C . PHE A 1 91 ? -5.774 5.560 2.468 1.00 93.44 91 PHE A C 1
ATOM 710 O O . PHE A 1 91 ? -4.783 4.862 2.704 1.00 93.44 91 PHE A O 1
ATOM 717 N N . MET A 1 92 ? -6.156 5.861 1.235 1.00 94.38 92 MET A N 1
ATOM 718 C CA . MET A 1 92 ? -5.435 5.423 0.049 1.00 94.38 92 MET A CA 1
ATOM 719 C C . MET A 1 92 ? -5.419 6.544 -0.979 1.00 94.38 92 MET A C 1
ATOM 721 O O . MET A 1 92 ? -6.418 7.229 -1.131 1.00 94.38 92 MET A O 1
ATOM 725 N N . TRP A 1 93 ? -4.298 6.755 -1.653 1.00 94.62 93 TRP A N 1
ATOM 726 C CA . TRP A 1 93 ? -4.157 7.819 -2.645 1.00 94.62 93 TRP A CA 1
ATOM 727 C C . TRP A 1 93 ? -3.208 7.392 -3.755 1.00 94.62 93 TRP A C 1
ATOM 729 O O . TRP A 1 93 ? -2.362 6.512 -3.556 1.00 94.62 93 TRP A O 1
ATOM 739 N N . ASN A 1 94 ? -3.313 8.023 -4.916 1.00 94.25 94 ASN A N 1
ATOM 740 C CA . ASN A 1 94 ? -2.375 7.802 -6.003 1.00 94.25 94 ASN A CA 1
ATOM 741 C C . ASN A 1 94 ? -1.051 8.516 -5.685 1.00 94.25 94 ASN A C 1
ATOM 743 O O . ASN A 1 94 ? -1.000 9.743 -5.570 1.00 94.25 94 ASN A O 1
ATOM 747 N N . TYR A 1 95 ? 0.046 7.769 -5.528 1.00 93.38 95 TYR A N 1
ATOM 748 C CA . TYR A 1 95 ? 1.341 8.374 -5.184 1.00 93.38 95 TYR A CA 1
ATOM 749 C C . TYR A 1 95 ? 2.062 8.987 -6.390 1.00 93.38 95 TYR A C 1
ATOM 751 O O . TYR A 1 95 ? 3.051 9.696 -6.208 1.00 93.38 95 TYR A O 1
ATOM 759 N N . GLU A 1 96 ? 1.629 8.722 -7.622 1.00 91.88 96 GLU A N 1
ATOM 760 C CA . GLU A 1 96 ? 2.232 9.312 -8.817 1.00 91.88 96 GLU A CA 1
ATOM 761 C C . GLU A 1 96 ? 1.735 10.741 -9.035 1.00 91.88 96 GLU A C 1
ATOM 763 O O . GLU A 1 96 ? 2.543 11.644 -9.280 1.00 91.88 96 GLU A O 1
ATOM 768 N N . THR A 1 97 ? 0.429 10.950 -8.905 1.00 90.31 97 THR A N 1
ATOM 769 C CA . THR A 1 97 ? -0.267 12.234 -9.097 1.00 90.31 97 THR A CA 1
ATOM 770 C C . THR A 1 97 ? -0.510 12.992 -7.793 1.00 90.31 97 THR A C 1
ATOM 772 O O . THR A 1 97 ? -0.701 14.203 -7.840 1.00 90.31 97 THR A O 1
ATOM 775 N N . ASN A 1 98 ? -0.415 12.321 -6.638 1.00 88.19 98 ASN A N 1
ATOM 776 C CA . ASN A 1 98 ? -0.787 12.860 -5.322 1.00 88.19 98 ASN A CA 1
ATOM 777 C C . ASN A 1 98 ? -2.272 13.267 -5.241 1.00 88.19 98 ASN A C 1
ATOM 779 O O . AS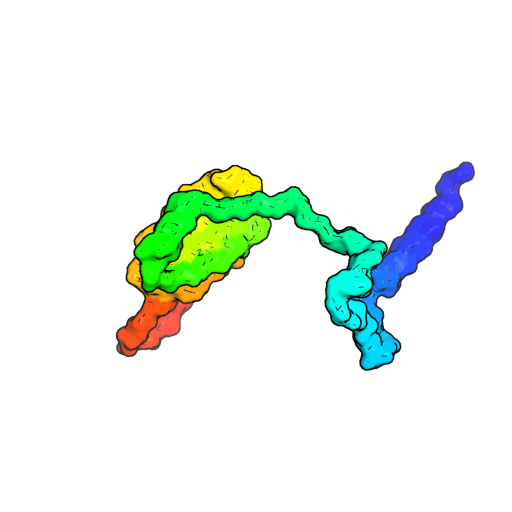N A 1 98 ? -2.617 14.239 -4.577 1.00 88.19 98 ASN A O 1
ATOM 783 N N . ASP A 1 99 ? -3.146 12.537 -5.933 1.00 88.12 99 ASP A N 1
ATOM 784 C CA . ASP A 1 99 ? -4.593 12.761 -5.953 1.00 88.12 99 ASP A CA 1
ATOM 785 C C . ASP A 1 99 ? -5.366 11.490 -5.555 1.00 88.12 99 ASP A C 1
ATOM 787 O O . ASP A 1 99 ? -4.793 10.550 -4.996 1.00 88.12 99 ASP A O 1
ATOM 7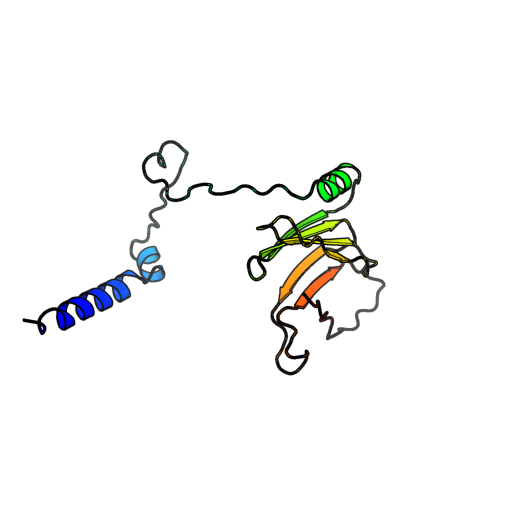91 N N . ASP A 1 100 ? -6.682 11.502 -5.784 1.00 89.94 100 ASP A N 1
ATOM 792 C CA . ASP A 1 100 ? -7.585 10.374 -5.529 1.00 89.94 100 ASP A CA 1
ATOM 793 C C . ASP A 1 100 ? -7.506 9.837 -4.089 1.00 89.94 100 ASP A C 1
ATOM 795 O O . ASP A 1 100 ? -7.392 8.637 -3.839 1.00 89.94 100 ASP A O 1
ATOM 799 N N . LEU A 1 101 ? -7.521 10.754 -3.111 1.00 90.81 101 LEU A N 1
ATOM 800 C CA . LEU A 1 101 ? -7.547 10.388 -1.698 1.00 90.81 101 LEU A CA 1
ATOM 801 C C . LEU A 1 101 ? -8.894 9.735 -1.353 1.00 90.81 101 LEU A C 1
ATOM 803 O O . LEU A 1 101 ? -9.899 10.408 -1.121 1.00 90.81 101 LEU A O 1
ATOM 807 N N . ALA A 1 102 ? -8.890 8.412 -1.284 1.00 91.88 102 ALA A N 1
ATOM 808 C CA . ALA A 1 102 ? -9.986 7.585 -0.824 1.00 91.88 102 ALA A CA 1
ATOM 809 C C . ALA A 1 102 ? -9.887 7.329 0.687 1.00 91.88 102 ALA A C 1
ATOM 811 O O . ALA A 1 102 ? -8.803 7.113 1.237 1.00 91.88 102 ALA A O 1
ATOM 812 N N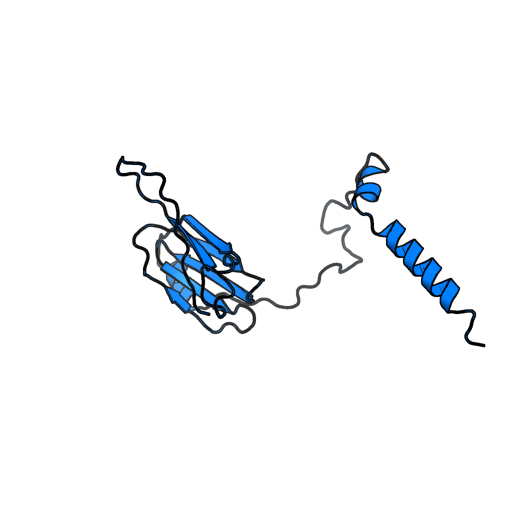 . TYR A 1 103 ? -11.045 7.302 1.344 1.00 91.88 103 TYR A N 1
ATOM 813 C CA . TYR A 1 103 ? -11.192 7.056 2.777 1.00 91.88 103 TYR A CA 1
ATOM 814 C C . TYR A 1 103 ? -12.190 5.928 3.038 1.00 91.88 103 TYR A C 1
ATOM 816 O O . TYR A 1 103 ? -13.222 5.835 2.367 1.00 91.88 103 TYR A O 1
ATOM 824 N N . PHE A 1 104 ? -11.891 5.085 4.024 1.00 90.75 104 PHE A N 1
ATOM 825 C CA . PHE A 1 104 ? -12.766 4.005 4.458 1.00 90.75 104 PHE A CA 1
ATOM 826 C C . PHE A 1 104 ? -12.716 3.801 5.977 1.00 90.75 104 PHE A C 1
ATOM 828 O O . PHE A 1 104 ? -11.651 3.539 6.534 1.00 90.75 104 PHE A O 1
ATOM 835 N N . ASP A 1 105 ? -13.890 3.831 6.612 1.00 90.38 105 ASP A N 1
ATOM 836 C CA . ASP A 1 105 ? -14.117 3.758 8.066 1.00 90.38 105 ASP A CA 1
ATOM 837 C C . ASP A 1 105 ? -15.040 2.602 8.486 1.00 90.38 105 ASP A C 1
ATOM 839 O O . ASP A 1 105 ? -15.538 2.532 9.609 1.00 90.38 105 ASP A O 1
ATOM 843 N N . GLY A 1 106 ? -15.282 1.645 7.589 1.00 87.12 106 GLY A N 1
ATOM 844 C CA . GLY A 1 106 ? -16.208 0.537 7.840 1.00 87.12 106 GLY A CA 1
ATOM 845 C C . GLY A 1 106 ? -15.708 -0.512 8.843 1.00 87.12 106 GLY A C 1
ATOM 846 O O . GLY A 1 106 ? -16.367 -1.537 9.032 1.00 87.12 106 GLY A O 1
ATOM 847 N N . ILE A 1 107 ? -14.537 -0.317 9.451 1.00 88.19 107 ILE A N 1
ATOM 848 C CA . ILE A 1 107 ? -13.893 -1.276 10.349 1.00 88.19 107 ILE A CA 1
ATOM 849 C C . ILE A 1 107 ? -13.962 -0.752 11.781 1.00 88.19 107 ILE A C 1
ATOM 851 O O . ILE A 1 107 ? -13.645 0.391 12.057 1.00 88.19 107 ILE A O 1
ATOM 855 N N . GLN A 1 108 ? -14.343 -1.619 12.719 1.00 87.69 108 GLN A N 1
ATOM 856 C CA . GLN A 1 108 ? -14.465 -1.251 14.137 1.00 87.69 108 GLN A CA 1
ATOM 857 C C . GLN A 1 108 ? -13.217 -1.585 14.964 1.00 87.69 108 GLN A C 1
ATOM 859 O O . GLN A 1 108 ? -13.022 -1.055 16.054 1.00 87.69 108 GLN A O 1
ATOM 864 N N . ASN A 1 109 ? -12.395 -2.516 14.483 1.00 88.12 109 ASN A N 1
ATOM 865 C CA . ASN A 1 109 ? -11.227 -3.028 15.191 1.00 88.12 109 ASN A CA 1
ATOM 866 C C . ASN A 1 109 ? -9.945 -2.438 14.611 1.00 88.12 109 ASN A C 1
ATOM 868 O O . ASN A 1 109 ? -9.859 -2.194 13.412 1.00 88.12 109 ASN A O 1
ATOM 872 N N . THR A 1 110 ? -8.908 -2.309 15.435 1.00 88.69 110 THR A N 1
ATOM 873 C CA . THR A 1 110 ? -7.597 -1.862 14.963 1.00 88.69 110 THR A CA 1
ATOM 874 C C . THR A 1 110 ? -7.067 -2.783 13.866 1.00 88.69 110 THR A C 1
ATOM 876 O O . THR A 1 110 ? -7.004 -4.009 14.023 1.00 88.69 110 THR A O 1
ATOM 879 N N . ILE A 1 111 ? -6.673 -2.187 12.749 1.00 91.25 111 ILE A N 1
ATOM 880 C CA . ILE A 1 111 ? -6.088 -2.864 11.605 1.00 91.25 111 ILE A CA 1
ATOM 881 C C . ILE A 1 111 ? -4.648 -3.248 11.941 1.00 91.25 111 ILE A C 1
ATOM 883 O O . ILE A 1 111 ? -3.830 -2.448 12.395 1.00 91.25 111 ILE A O 1
ATOM 887 N N . VAL A 1 112 ? -4.326 -4.516 11.718 1.00 90.06 112 VAL A N 1
ATOM 888 C CA . VAL A 1 112 ? -2.996 -5.080 11.951 1.00 90.06 112 VAL A CA 1
ATOM 889 C C . VAL A 1 112 ? -2.190 -5.099 10.664 1.00 90.06 112 VAL A C 1
ATOM 891 O O . VAL A 1 112 ? -1.021 -4.711 10.687 1.00 90.06 112 VAL A O 1
ATOM 894 N N . LYS A 1 113 ? -2.807 -5.536 9.560 1.00 90.81 113 LYS A N 1
ATOM 895 C CA . LYS A 1 113 ? -2.191 -5.605 8.230 1.00 90.81 113 LYS A CA 1
ATOM 896 C C . LYS A 1 113 ? -3.223 -5.446 7.122 1.00 90.81 113 LYS A C 1
ATOM 898 O O . LYS A 1 113 ? -4.380 -5.834 7.277 1.00 90.81 113 LYS A O 1
ATOM 903 N N . ILE A 1 114 ? -2.755 -4.946 5.983 1.00 93.62 114 ILE A N 1
ATOM 904 C CA . ILE A 1 114 ? -3.508 -4.870 4.733 1.00 93.62 114 ILE A CA 1
ATOM 905 C C . ILE A 1 114 ? -2.674 -5.499 3.616 1.00 93.62 114 ILE A C 1
ATOM 907 O O . ILE A 1 114 ? -1.446 -5.413 3.622 1.00 93.62 114 ILE A O 1
ATOM 911 N N . SER A 1 115 ? -3.334 -6.159 2.669 1.00 93.31 115 SER A N 1
ATOM 912 C CA . SER A 1 115 ? -2.716 -6.717 1.470 1.00 93.31 115 SER A CA 1
ATOM 913 C C . SER A 1 115 ? -3.655 -6.608 0.270 1.00 93.31 115 SER A C 1
ATOM 915 O O . SER A 1 115 ? -4.877 -6.654 0.425 1.00 93.31 115 SER A O 1
ATOM 917 N N . LEU A 1 116 ? -3.084 -6.488 -0.927 1.00 93.81 116 LEU A N 1
ATOM 918 C CA . LEU A 1 116 ? -3.814 -6.508 -2.187 1.00 93.81 116 LEU A CA 1
ATOM 919 C C . LEU A 1 116 ? -3.731 -7.907 -2.808 1.00 93.81 116 LEU A C 1
ATOM 921 O O . LEU A 1 116 ? -2.650 -8.477 -2.939 1.00 93.81 116 LEU A O 1
ATOM 925 N N . ALA A 1 117 ? -4.872 -8.468 -3.200 1.00 92.69 117 ALA A N 1
ATOM 926 C CA . ALA A 1 117 ? -4.948 -9.800 -3.793 1.00 92.69 117 ALA A CA 1
ATOM 927 C C . ALA A 1 117 ? -5.767 -9.801 -5.085 1.00 92.69 117 ALA A C 1
ATOM 929 O O . ALA A 1 117 ? -6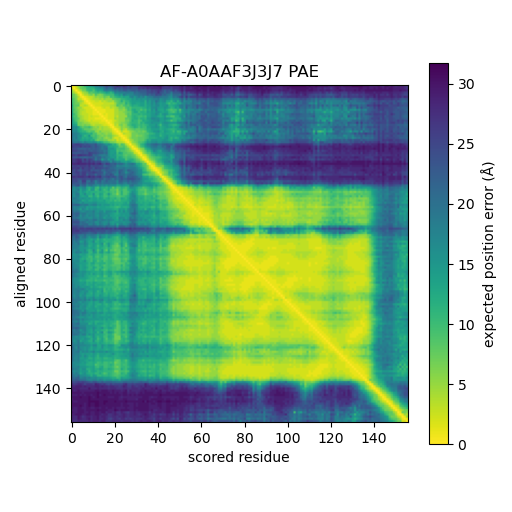.703 -9.015 -5.259 1.00 92.69 117 ALA A O 1
ATOM 930 N N . ARG A 1 118 ? -5.449 -10.734 -5.991 1.00 91.56 118 ARG A N 1
ATOM 931 C CA . ARG A 1 118 ? -6.266 -10.960 -7.186 1.00 91.56 118 ARG A CA 1
ATOM 932 C C . ARG A 1 118 ? -7.563 -11.697 -6.820 1.00 91.56 118 ARG A C 1
ATOM 934 O O . ARG A 1 118 ? -7.506 -12.705 -6.109 1.00 91.56 118 ARG A O 1
ATOM 941 N N . PRO A 1 119 ? -8.728 -11.244 -7.313 1.00 91.94 119 PRO A N 1
ATOM 942 C CA . PRO A 1 119 ? -9.996 -11.914 -7.075 1.00 91.94 119 PRO A CA 1
ATOM 943 C C . PRO A 1 119 ? -10.025 -13.294 -7.734 1.00 91.94 119 PRO A C 1
ATOM 945 O O . PRO A 1 119 ? -9.481 -13.513 -8.817 1.00 91.94 119 PRO A O 1
ATOM 948 N N . LYS A 1 120 ? -10.729 -14.232 -7.097 1.00 89.75 120 LYS A N 1
ATOM 949 C CA . LYS A 1 120 ? -10.975 -15.556 -7.671 1.00 89.75 120 LYS A CA 1
ATOM 950 C C . LYS A 1 120 ? -11.955 -15.455 -8.843 1.00 89.75 120 LYS A C 1
ATOM 952 O O . LYS A 1 120 ? -13.011 -14.826 -8.728 1.00 89.75 120 LYS A O 1
ATOM 957 N N . THR A 1 121 ? -11.627 -16.131 -9.943 1.00 88.62 121 THR A N 1
ATOM 958 C CA . THR A 1 121 ? -12.487 -16.223 -11.127 1.00 88.62 121 THR A CA 1
ATOM 959 C C . THR A 1 121 ? -13.856 -16.810 -10.770 1.00 88.62 121 THR A C 1
ATOM 961 O O . THR A 1 121 ? -13.962 -17.764 -9.997 1.00 88.62 121 THR A O 1
ATOM 964 N N . GLY A 1 122 ? -14.922 -16.199 -11.294 1.00 87.88 122 GLY A N 1
ATOM 965 C CA . GLY A 1 122 ? -16.306 -16.638 -11.076 1.00 87.88 122 GLY A CA 1
ATOM 966 C C . GLY A 1 122 ? -16.922 -16.292 -9.713 1.00 87.88 122 GLY A C 1
ATOM 967 O O . GLY A 1 122 ? -18.076 -16.637 -9.484 1.00 87.88 122 GLY A O 1
ATOM 968 N N . VAL A 1 123 ? -16.198 -15.616 -8.810 1.00 90.50 123 VAL A N 1
ATOM 969 C CA . VAL A 1 123 ? -16.741 -15.170 -7.507 1.00 90.50 123 VAL A CA 1
ATOM 970 C C . VAL A 1 123 ? -17.160 -13.702 -7.542 1.00 90.50 123 VAL A C 1
ATOM 972 O O . VAL A 1 123 ? -18.217 -13.340 -7.030 1.00 90.50 123 VAL A O 1
ATOM 975 N N . PHE A 1 124 ? -16.332 -12.852 -8.146 1.00 87.56 124 PHE A N 1
ATOM 976 C CA . PHE A 1 124 ? -16.580 -11.418 -8.259 1.00 87.56 124 PHE A CA 1
ATOM 977 C C . PHE A 1 124 ? -17.083 -11.044 -9.655 1.00 87.56 124 PHE A C 1
ATOM 979 O O . PHE A 1 124 ? -16.911 -11.787 -10.620 1.00 87.56 124 PHE A O 1
ATOM 986 N N . GLN A 1 125 ? -17.703 -9.866 -9.757 1.00 89.38 125 GLN A N 1
ATOM 987 C CA . GLN A 1 125 ? -18.073 -9.291 -11.051 1.00 89.38 125 GLN A CA 1
ATOM 988 C C . GLN A 1 125 ? -16.814 -8.963 -11.862 1.00 89.38 125 GLN A C 1
ATOM 990 O O . GLN A 1 125 ? -15.796 -8.586 -11.287 1.00 89.38 125 GLN A O 1
ATOM 995 N N . ALA A 1 126 ? -16.904 -9.058 -13.190 1.00 86.81 126 ALA A N 1
ATOM 996 C CA . ALA A 1 126 ? -15.753 -8.938 -14.089 1.00 86.81 126 ALA A CA 1
ATOM 997 C C . ALA A 1 126 ? -14.995 -7.597 -13.997 1.00 86.81 126 ALA A C 1
ATOM 999 O O . ALA A 1 126 ? -13.822 -7.546 -14.340 1.00 86.81 126 ALA A O 1
ATOM 1000 N N . HIS A 1 127 ? -15.641 -6.533 -13.510 1.00 89.19 127 HIS A N 1
ATOM 1001 C CA . HIS A 1 127 ? -15.014 -5.221 -13.310 1.00 89.19 127 HIS A CA 1
ATOM 1002 C C . HIS A 1 127 ? -14.145 -5.123 -12.046 1.00 89.19 127 HIS A C 1
ATOM 1004 O O . HIS A 1 127 ? -13.580 -4.073 -11.773 1.00 89.19 127 HIS A O 1
ATOM 1010 N N . VAL A 1 128 ? -14.098 -6.163 -11.210 1.00 89.44 128 VAL A N 1
ATOM 1011 C CA . VAL A 1 128 ? -13.252 -6.168 -10.013 1.00 89.44 128 VAL A CA 1
ATOM 1012 C C . VAL A 1 128 ? -11.907 -6.749 -10.389 1.00 89.44 128 VAL A C 1
ATOM 1014 O O . VAL A 1 128 ? -11.799 -7.949 -10.637 1.00 89.44 128 VAL A O 1
ATOM 1017 N N . HIS A 1 129 ? -10.885 -5.905 -10.398 1.00 90.56 129 HIS A N 1
ATOM 1018 C CA . HIS A 1 129 ? -9.523 -6.325 -10.718 1.00 90.56 129 HIS A CA 1
ATOM 1019 C C . HIS A 1 129 ? -8.724 -6.726 -9.477 1.00 90.56 129 HIS A C 1
ATOM 1021 O O . HIS A 1 129 ? -7.866 -7.604 -9.559 1.00 90.56 129 HIS A O 1
ATOM 1027 N N . TRP A 1 130 ? -9.051 -6.137 -8.324 1.00 91.19 130 TRP A N 1
ATOM 1028 C CA . TRP A 1 130 ? -8.311 -6.310 -7.080 1.00 91.19 130 TRP A CA 1
ATOM 1029 C C . TRP A 1 130 ? -9.238 -6.385 -5.870 1.00 91.19 130 TRP A C 1
ATOM 1031 O O . TRP A 1 130 ? -10.349 -5.855 -5.869 1.00 91.19 130 TRP A O 1
ATOM 1041 N N . VAL A 1 131 ? -8.772 -7.076 -4.837 1.00 91.38 131 VAL A N 1
ATOM 1042 C CA . VAL A 1 131 ? -9.456 -7.243 -3.554 1.00 91.38 131 VAL A CA 1
ATOM 1043 C C . VAL A 1 131 ? -8.510 -6.778 -2.464 1.00 91.38 131 VAL A C 1
ATOM 1045 O O . VAL A 1 131 ? -7.375 -7.251 -2.382 1.00 91.38 131 VAL A O 1
ATOM 1048 N N . LEU A 1 132 ? -8.998 -5.877 -1.616 1.00 92.50 132 LEU A N 1
ATOM 1049 C CA . LEU A 1 132 ? -8.287 -5.466 -0.419 1.00 92.50 132 LEU A CA 1
ATOM 1050 C C . LEU A 1 132 ? -8.576 -6.457 0.713 1.00 92.50 132 LEU A C 1
ATOM 1052 O O . LEU A 1 132 ? -9.727 -6.673 1.101 1.00 92.50 132 LEU A O 1
ATOM 1056 N N . VAL A 1 133 ? -7.525 -7.080 1.232 1.00 92.19 133 VAL A N 1
ATOM 1057 C CA . VAL A 1 133 ? -7.578 -7.990 2.376 1.00 92.19 133 VAL A CA 1
ATOM 1058 C C . VAL A 1 133 ? -7.113 -7.226 3.604 1.00 92.19 133 VAL A C 1
ATOM 1060 O O . VAL A 1 133 ? -5.987 -6.737 3.635 1.00 92.19 133 VAL A O 1
ATOM 1063 N N . VAL A 1 134 ? -7.970 -7.146 4.620 1.00 91.94 134 VAL A N 1
ATOM 1064 C CA . VAL A 1 134 ? -7.691 -6.428 5.868 1.00 91.94 134 VAL A CA 1
ATOM 1065 C C . VAL A 1 134 ? -7.727 -7.408 7.034 1.00 91.94 134 VAL A C 1
ATOM 1067 O O . VAL A 1 134 ? -8.716 -8.117 7.227 1.00 91.94 134 VAL A O 1
ATOM 1070 N N . ALA A 1 135 ? -6.643 -7.455 7.802 1.00 91.00 135 ALA A N 1
ATOM 1071 C CA . ALA A 1 135 ? -6.528 -8.231 9.027 1.00 91.00 135 ALA A CA 1
ATOM 1072 C C . ALA A 1 135 ? -6.661 -7.291 10.225 1.00 91.00 135 ALA A C 1
ATOM 1074 O O . ALA A 1 135 ? -5.894 -6.336 10.346 1.00 91.00 135 ALA A O 1
ATOM 1075 N N . THR A 1 136 ? -7.613 -7.565 11.112 1.00 90.06 136 THR A N 1
ATOM 1076 C CA . THR A 1 136 ? -7.871 -6.766 12.314 1.00 90.06 136 THR A CA 1
ATOM 1077 C C . THR A 1 136 ? -7.544 -7.548 13.578 1.00 90.06 136 THR A C 1
ATOM 1079 O O . THR A 1 136 ? -7.617 -8.780 13.599 1.00 90.06 136 THR A O 1
ATOM 1082 N N . ASP A 1 137 ? -7.198 -6.833 14.649 1.00 83.94 137 ASP A N 1
ATOM 1083 C CA . ASP A 1 137 ? -7.074 -7.424 15.978 1.00 83.94 137 ASP A CA 1
ATOM 1084 C C . ASP A 1 137 ? -8.482 -7.642 16.546 1.00 83.94 137 ASP A C 1
ATOM 1086 O O . ASP A 1 137 ? -9.080 -6.803 17.233 1.00 83.94 137 ASP A O 1
ATOM 1090 N N . ALA A 1 138 ? -9.079 -8.769 16.167 1.00 70.50 138 ALA A N 1
ATOM 1091 C CA . ALA A 1 138 ? -10.294 -9.245 16.793 1.00 70.50 138 ALA A CA 1
ATOM 1092 C C . ALA A 1 138 ? -9.918 -9.758 18.183 1.00 70.50 138 ALA A C 1
ATOM 1094 O O . ALA A 1 138 ? -9.556 -10.924 18.346 1.00 70.50 138 ALA A O 1
ATOM 1095 N N . LYS A 1 139 ? -10.011 -8.877 19.188 1.00 54.44 139 LYS A N 1
ATOM 1096 C CA . LYS A 1 139 ? -9.895 -9.236 20.605 1.00 54.44 139 LYS A CA 1
ATOM 1097 C C . LYS A 1 139 ? -10.705 -10.516 20.829 1.00 54.44 139 LYS A C 1
ATOM 1099 O O . LYS A 1 139 ? -11.927 -10.514 20.668 1.00 54.44 139 LYS A O 1
ATOM 1104 N N . SER A 1 140 ? -10.014 -11.616 21.114 1.00 42.06 140 SER A N 1
ATOM 1105 C CA . SER A 1 140 ? -10.574 -12.965 21.120 1.00 42.06 140 SER A CA 1
ATOM 1106 C C . SER A 1 140 ? -11.605 -13.118 22.238 1.00 42.06 140 SER A C 1
ATOM 1108 O O . SER A 1 140 ? -11.317 -13.573 23.342 1.00 42.06 140 SER A O 1
ATOM 1110 N N . ARG A 1 141 ? -12.863 -12.764 21.964 1.00 42.00 141 ARG A N 1
ATOM 1111 C CA . ARG A 1 141 ? -13.979 -13.297 22.741 1.00 42.00 141 ARG A CA 1
ATOM 1112 C C . ARG A 1 141 ? -14.117 -14.755 22.304 1.00 42.00 141 ARG A C 1
ATOM 1114 O O . ARG A 1 141 ? -14.526 -15.045 21.186 1.00 42.00 141 ARG A O 1
ATOM 1121 N N . SER A 1 142 ? -13.643 -15.647 23.164 1.00 39.56 142 SER A N 1
ATOM 1122 C CA . SER A 1 142 ? -13.593 -17.104 23.036 1.00 39.56 142 SER A CA 1
ATOM 1123 C C . SER A 1 142 ? -14.824 -17.730 22.360 1.00 39.56 142 SER A C 1
ATOM 1125 O O . SER A 1 142 ? -15.783 -18.119 23.014 1.00 39.56 142 SER A O 1
ATOM 1127 N N . SER A 1 143 ? -14.770 -17.889 21.039 1.00 37.78 143 SER A N 1
ATOM 1128 C CA . SER A 1 143 ? -15.409 -18.976 20.291 1.00 37.78 143 SER A CA 1
ATOM 1129 C C . SER A 1 143 ? -14.863 -18.943 18.865 1.00 37.78 143 SER A C 1
ATOM 1131 O O . SER A 1 143 ? -15.401 -18.288 17.974 1.00 37.78 143 SER A O 1
ATOM 1133 N N . LEU A 1 144 ? -13.728 -19.610 18.660 1.00 39.84 144 LEU A N 1
ATOM 1134 C CA . LEU A 1 144 ? -13.200 -19.877 17.327 1.00 39.84 144 LEU A CA 1
ATOM 1135 C C . LEU A 1 144 ? -14.208 -20.758 16.580 1.00 39.84 144 LEU A C 1
ATOM 1137 O O . LEU A 1 144 ? -14.261 -21.969 16.781 1.00 39.84 144 LEU A O 1
ATOM 1141 N N . LYS A 1 145 ? -14.995 -20.151 15.691 1.00 37.97 145 LYS A N 1
ATOM 1142 C CA . LYS A 1 145 ? -15.487 -20.851 14.505 1.00 37.97 145 LYS A CA 1
ATOM 1143 C C . LYS A 1 145 ? -14.468 -20.614 13.386 1.00 37.97 145 LYS A C 1
ATOM 1145 O O . LYS A 1 145 ? -14.133 -19.455 13.140 1.00 37.97 145 LYS A O 1
ATOM 1150 N N . PRO A 1 146 ? -13.970 -21.661 12.704 1.00 45.56 146 PRO A N 1
ATOM 1151 C CA . PRO A 1 146 ? -13.120 -21.488 11.534 1.00 45.56 146 PRO A CA 1
ATOM 1152 C C . PRO A 1 146 ? -13.983 -20.900 10.415 1.00 45.56 146 PRO A C 1
ATOM 1154 O O . PRO A 1 146 ? -14.733 -21.614 9.751 1.00 45.56 146 PRO A O 1
ATOM 1157 N N . CYS A 1 147 ? -13.954 -19.577 10.260 1.00 39.81 147 CYS A N 1
ATOM 1158 C CA . CYS A 1 147 ? -14.787 -18.890 9.284 1.00 39.81 147 CYS A CA 1
ATOM 1159 C C . CYS A 1 147 ? -14.003 -18.699 7.986 1.00 39.81 147 CYS A C 1
ATOM 1161 O O . CYS A 1 147 ? -13.213 -17.772 7.820 1.00 39.81 147 CYS A O 1
ATOM 1163 N N . SER A 1 148 ? -14.234 -19.617 7.052 1.00 45.38 148 SER A N 1
ATOM 1164 C CA . SER A 1 148 ? -14.028 -19.385 5.629 1.00 45.38 148 SER A CA 1
ATOM 1165 C C . SER A 1 148 ? -14.769 -18.116 5.187 1.00 45.38 148 SER A C 1
ATOM 1167 O O . SER A 1 148 ? -15.958 -17.998 5.474 1.00 45.38 148 SER A O 1
ATOM 1169 N N . LYS A 1 149 ? -14.107 -17.271 4.386 1.00 42.75 149 LYS A N 1
ATOM 1170 C CA . LYS A 1 149 ? -14.641 -16.097 3.659 1.00 42.75 149 LYS A CA 1
ATOM 1171 C C . LYS A 1 149 ? -14.741 -14.793 4.462 1.00 42.75 149 LYS A C 1
ATOM 1173 O O . LYS A 1 149 ? -15.805 -14.412 4.930 1.00 42.75 149 LYS A O 1
ATOM 1178 N N . LEU A 1 150 ? -13.660 -14.021 4.437 1.00 36.97 150 LEU A N 1
ATOM 1179 C CA . LEU A 1 150 ? -13.751 -12.563 4.365 1.00 36.97 150 LEU A CA 1
ATOM 1180 C C . LEU A 1 150 ? -12.963 -12.138 3.126 1.00 36.97 150 LEU A C 1
ATOM 1182 O O . LEU A 1 150 ? -11.750 -12.303 3.056 1.00 36.97 150 LEU A O 1
ATOM 1186 N N . THR A 1 151 ? -13.675 -11.723 2.083 1.00 37.19 151 THR A N 1
ATOM 1187 C CA . THR A 1 151 ? -13.101 -11.302 0.800 1.00 37.19 151 THR A CA 1
ATOM 1188 C C . THR A 1 151 ? -13.902 -10.079 0.372 1.00 37.19 151 THR A C 1
ATOM 1190 O O . THR A 1 151 ? -15.052 -10.215 -0.043 1.00 37.19 151 THR A O 1
ATOM 1193 N N . TRP A 1 152 ? -13.344 -8.883 0.572 1.00 43.47 152 TRP A N 1
ATOM 1194 C CA . TRP A 1 152 ? -14.041 -7.623 0.309 1.00 43.47 152 TRP A CA 1
ATOM 1195 C C . TRP A 1 152 ? -13.801 -7.130 -1.116 1.00 43.47 152 TRP A C 1
ATOM 1197 O O . TRP A 1 152 ? -12.716 -7.255 -1.675 1.00 43.47 152 TRP A O 1
ATOM 1207 N N . LYS A 1 153 ? -14.847 -6.558 -1.710 1.00 32.28 153 LYS A N 1
ATOM 1208 C CA . LYS A 1 153 ? -14.846 -5.976 -3.051 1.00 32.28 153 LYS A CA 1
ATOM 1209 C C . LYS A 1 153 ? -14.548 -4.484 -2.910 1.00 32.28 153 LYS A C 1
ATOM 1211 O O . LYS A 1 153 ? -15.441 -3.741 -2.519 1.00 32.28 153 LYS A O 1
ATOM 1216 N N . MET A 1 154 ? -13.326 -4.057 -3.221 1.00 34.66 154 MET A N 1
ATOM 1217 C CA . MET A 1 154 ? -13.041 -2.634 -3.402 1.00 34.66 154 MET A CA 1
ATOM 1218 C C . MET A 1 154 ? -13.257 -2.309 -4.878 1.00 34.66 154 MET A C 1
ATOM 1220 O O . MET A 1 154 ? -12.754 -3.012 -5.754 1.00 34.66 154 MET A O 1
ATOM 1224 N N . ARG A 1 155 ? -14.104 -1.320 -5.151 1.00 35.31 155 ARG A N 1
ATOM 1225 C CA . ARG A 1 155 ? -14.340 -0.808 -6.498 1.00 35.31 155 ARG A CA 1
ATOM 1226 C C . ARG A 1 155 ? -13.486 0.450 -6.614 1.00 35.31 155 ARG A C 1
ATOM 1228 O O . ARG A 1 155 ? -13.915 1.495 -6.142 1.00 35.31 155 ARG A O 1
ATOM 1235 N N . LEU A 1 156 ? -12.265 0.273 -7.115 1.00 38.84 156 LEU A N 1
ATOM 1236 C CA . LEU A 1 156 ? -11.545 1.340 -7.804 1.00 38.84 156 LEU A CA 1
ATOM 1237 C C . LEU A 1 156 ? -12.143 1.447 -9.209 1.00 38.84 156 LEU A C 1
ATOM 1239 O O . LEU A 1 156 ? -12.396 0.363 -9.795 1.00 38.84 156 LEU A O 1
#